Protein AF-A0A7R7I8L3-F1 (afdb_monomer_lite)

Structure (mmCIF, N/CA/C/O backbone):
data_AF-A0A7R7I8L3-F1
#
_entry.id   AF-A0A7R7I8L3-F1
#
loop_
_atom_site.group_PDB
_atom_site.id
_atom_site.type_symbol
_atom_site.label_atom_id
_atom_site.label_alt_id
_atom_site.label_comp_id
_atom_site.label_asym_id
_atom_site.label_entity_id
_atom_s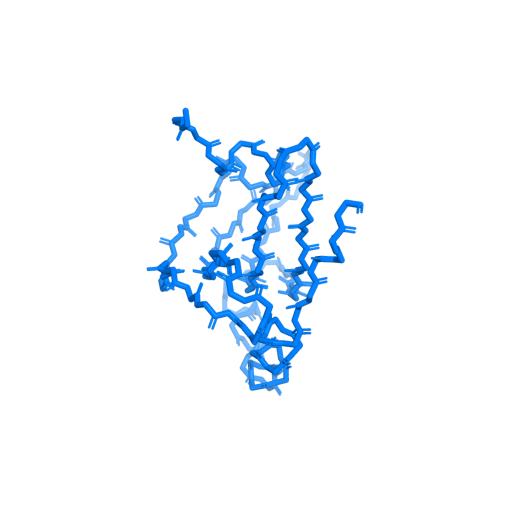ite.label_seq_id
_atom_site.pdbx_PDB_ins_code
_atom_site.Cartn_x
_atom_site.Cartn_y
_atom_site.Cartn_z
_atom_site.occupancy
_atom_site.B_iso_or_equiv
_atom_site.auth_seq_id
_atom_site.auth_comp_id
_atom_site.auth_asym_id
_atom_site.auth_atom_id
_atom_site.pdbx_PDB_model_num
ATOM 1 N N . MET A 1 1 ? -18.431 9.513 2.381 1.00 44.25 1 MET A N 1
ATOM 2 C CA . MET A 1 1 ? -17.425 8.426 2.338 1.00 44.25 1 MET A CA 1
ATOM 3 C C . MET A 1 1 ? -16.887 8.200 0.910 1.00 44.25 1 MET A C 1
ATOM 5 O O . MET A 1 1 ? -16.559 7.077 0.560 1.00 44.25 1 MET A O 1
ATOM 9 N N . ASN A 1 2 ? -16.777 9.253 0.076 1.00 46.41 2 ASN A N 1
ATOM 10 C CA . ASN A 1 2 ? -16.723 9.103 -1.393 1.00 46.41 2 ASN A CA 1
ATOM 11 C C . ASN A 1 2 ? -15.359 9.300 -2.067 1.00 46.41 2 ASN A C 1
ATOM 13 O O . ASN A 1 2 ? -15.318 9.305 -3.290 1.00 46.41 2 ASN A O 1
ATOM 17 N N . ASN A 1 3 ? -14.243 9.408 -1.339 1.00 65.31 3 ASN A N 1
ATOM 18 C CA . ASN A 1 3 ? -12.940 9.073 -1.926 1.00 65.31 3 ASN A CA 1
ATOM 19 C C . ASN A 1 3 ? -11.866 8.907 -0.839 1.00 65.31 3 ASN A C 1
ATOM 21 O O . ASN A 1 3 ? -11.059 9.809 -0.632 1.00 65.31 3 ASN A O 1
ATOM 25 N N . TRP A 1 4 ? -11.849 7.776 -0.125 1.00 65.50 4 TRP A N 1
ATOM 26 C CA . TRP A 1 4 ? -10.765 7.484 0.830 1.00 65.50 4 TRP A CA 1
ATOM 27 C C . TRP A 1 4 ? -9.379 7.557 0.162 1.00 65.50 4 TRP A C 1
ATOM 29 O O . TRP A 1 4 ? -8.405 7.903 0.819 1.00 65.50 4 TRP A O 1
ATOM 39 N N . LYS A 1 5 ? -9.296 7.348 -1.163 1.00 66.00 5 LYS A N 1
ATOM 40 C CA . LYS A 1 5 ? -8.057 7.488 -1.945 1.00 66.00 5 LYS A CA 1
ATOM 41 C C . LYS A 1 5 ? -7.482 8.908 -1.873 1.00 66.00 5 LYS A C 1
ATOM 43 O O . LYS A 1 5 ? -6.270 9.073 -1.888 1.00 66.00 5 LYS A O 1
ATOM 48 N N . LYS A 1 6 ? -8.327 9.938 -1.706 1.00 63.84 6 LYS A N 1
ATOM 49 C CA . LYS A 1 6 ? -7.877 11.330 -1.498 1.00 63.84 6 LYS A CA 1
ATOM 50 C C . LYS A 1 6 ? -7.243 11.557 -0.123 1.00 63.84 6 LYS A C 1
ATOM 52 O O . LYS A 1 6 ? -6.506 12.523 0.039 1.00 63.84 6 LYS A O 1
ATOM 57 N N . THR A 1 7 ? -7.515 10.695 0.856 1.00 65.75 7 THR A N 1
ATOM 58 C CA . THR A 1 7 ? -6.995 10.817 2.227 1.00 65.75 7 THR A CA 1
ATOM 59 C C . THR A 1 7 ? -5.536 10.364 2.342 1.00 65.75 7 THR A C 1
ATOM 61 O O . THR A 1 7 ? -4.846 10.787 3.261 1.00 65.75 7 THR A O 1
ATOM 64 N N . ILE A 1 8 ? -5.041 9.549 1.405 1.00 63.34 8 ILE A N 1
ATOM 65 C CA . ILE A 1 8 ? -3.706 8.928 1.498 1.00 63.34 8 ILE A CA 1
ATOM 66 C C . ILE A 1 8 ? -2.596 9.862 0.968 1.00 63.34 8 ILE A C 1
ATOM 68 O O . ILE A 1 8 ? -1.416 9.615 1.182 1.00 63.34 8 ILE A O 1
ATOM 72 N N . GLY A 1 9 ? -2.947 10.992 0.341 1.00 64.44 9 GLY A N 1
ATOM 73 C CA . GLY A 1 9 ? -2.002 12.044 -0.059 1.00 64.44 9 GLY A CA 1
ATOM 74 C C . GLY A 1 9 ? -1.919 12.285 -1.570 1.00 64.44 9 GLY A C 1
ATOM 75 O O . GLY A 1 9 ? -2.441 11.522 -2.381 1.00 64.44 9 GLY A O 1
ATOM 76 N N . SER A 1 10 ? -1.261 13.382 -1.962 1.00 62.62 10 SER A N 1
ATOM 77 C CA . SER A 1 10 ? -1.206 13.863 -3.355 1.00 62.62 10 SER A CA 1
ATOM 78 C C . SER A 1 10 ? -0.423 12.948 -4.301 1.00 62.62 10 SER A C 1
ATOM 80 O O . SER A 1 10 ? -0.772 12.862 -5.479 1.00 62.62 10 SER A O 1
ATOM 82 N N . SER A 1 11 ? 0.574 12.215 -3.794 1.00 56.78 11 SER A N 1
ATOM 83 C CA . SER A 1 11 ? 1.340 11.223 -4.565 1.00 56.78 11 SER A CA 1
ATOM 84 C C . SER A 1 11 ? 0.470 10.087 -5.115 1.00 56.78 11 SER A C 1
ATOM 86 O O . SER A 1 11 ? 0.841 9.475 -6.109 1.00 56.78 11 SER A O 1
ATOM 88 N N . PHE A 1 12 ? -0.704 9.846 -4.519 1.00 62.62 12 PHE A N 1
ATOM 89 C CA . PHE A 1 12 ? -1.653 8.817 -4.954 1.00 62.62 12 PHE A CA 1
ATOM 90 C C . PHE A 1 12 ? -2.768 9.361 -5.854 1.00 62.62 12 PHE A C 1
ATOM 92 O O . PHE A 1 12 ? -3.702 8.640 -6.192 1.00 62.62 12 PHE A O 1
ATOM 99 N N . SER A 1 13 ? -2.682 10.625 -6.282 1.00 68.62 13 SER A N 1
ATOM 100 C CA . SER A 1 13 ? -3.623 11.189 -7.263 1.00 68.62 13 SER A CA 1
ATOM 101 C C . SER A 1 13 ? -3.533 10.515 -8.637 1.00 68.62 13 SER A C 1
ATOM 103 O O . SER A 1 13 ? -4.508 10.527 -9.383 1.00 68.62 13 SER A O 1
ATOM 105 N N . THR A 1 14 ? -2.387 9.904 -8.945 1.00 75.12 14 THR A N 1
ATOM 106 C CA . THR A 1 14 ? -2.130 9.107 -10.153 1.00 75.12 14 THR A CA 1
ATOM 107 C C . THR A 1 14 ? -2.224 7.603 -9.903 1.00 75.12 14 THR A C 1
ATOM 109 O O . THR A 1 14 ? -1.942 6.833 -10.815 1.00 75.12 14 THR A O 1
ATOM 112 N N . ALA A 1 15 ? -2.563 7.180 -8.680 1.00 83.88 15 ALA A N 1
ATOM 113 C CA . ALA A 1 15 ? -2.507 5.777 -8.304 1.00 83.88 15 ALA A CA 1
ATOM 114 C C . ALA A 1 15 ? -3.630 4.971 -8.961 1.00 83.88 15 ALA A C 1
ATOM 116 O O . ALA A 1 15 ? -4.814 5.293 -8.799 1.00 83.88 15 ALA A O 1
ATOM 117 N N . ASP A 1 16 ? -3.249 3.891 -9.633 1.00 88.69 16 ASP A N 1
ATOM 118 C CA . ASP A 1 16 ? -4.145 2.789 -9.939 1.00 88.69 16 ASP A CA 1
ATOM 119 C C . ASP A 1 16 ? -4.159 1.821 -8.756 1.00 88.69 16 ASP A C 1
ATOM 121 O O . ASP A 1 16 ? -3.114 1.502 -8.194 1.00 88.69 16 ASP A O 1
ATOM 125 N N . PHE A 1 17 ? -5.350 1.399 -8.341 1.00 88.25 17 PHE A N 1
ATOM 126 C CA . PHE A 1 17 ? -5.534 0.579 -7.146 1.00 88.25 17 PHE A CA 1
ATOM 127 C C . PHE A 1 17 ? -5.910 -0.838 -7.554 1.00 88.25 17 PHE A C 1
ATOM 129 O O . PHE A 1 17 ? -6.888 -1.038 -8.274 1.00 88.25 17 PHE A O 1
ATOM 136 N N . SER A 1 18 ? -5.204 -1.821 -7.009 1.00 92.75 18 SER A N 1
ATOM 137 C CA . SER A 1 18 ? -5.470 -3.243 -7.219 1.00 92.75 18 SER A CA 1
ATOM 138 C C . SER A 1 18 ? -5.524 -3.987 -5.883 1.00 92.75 18 SER A C 1
ATOM 140 O O . SER A 1 18 ? -5.211 -3.431 -4.828 1.00 92.75 18 SER A O 1
ATOM 142 N N . ASN A 1 19 ? -6.009 -5.232 -5.899 1.00 92.38 19 ASN A N 1
ATOM 143 C CA . ASN A 1 19 ? -6.132 -6.078 -4.702 1.00 92.38 19 ASN A CA 1
ATOM 144 C C . ASN A 1 19 ? -6.868 -5.407 -3.517 1.00 92.38 19 ASN A C 1
ATOM 146 O O . ASN A 1 19 ? -6.599 -5.722 -2.357 1.00 92.38 19 ASN A O 1
ATOM 150 N N . ASP A 1 20 ? -7.803 -4.487 -3.805 1.00 91.31 20 ASP A N 1
ATOM 151 C CA . ASP A 1 20 ? -8.594 -3.791 -2.785 1.00 91.31 20 ASP A CA 1
ATOM 152 C C . ASP A 1 20 ? -9.516 -4.775 -2.069 1.00 91.31 20 ASP A C 1
ATOM 154 O O . ASP A 1 20 ? -10.381 -5.415 -2.674 1.00 91.31 20 ASP A O 1
ATOM 158 N N . ARG A 1 21 ? -9.333 -4.880 -0.755 1.00 91.94 21 ARG A N 1
ATOM 159 C CA . ARG A 1 21 ? -10.171 -5.694 0.115 1.00 91.94 21 ARG A CA 1
ATOM 160 C C . ARG A 1 21 ? -10.350 -5.050 1.478 1.00 91.94 21 ARG A C 1
ATOM 162 O O . ARG A 1 21 ? -9.486 -4.343 1.993 1.00 91.94 21 ARG A O 1
ATOM 169 N N . LEU A 1 22 ? -11.476 -5.370 2.102 1.00 91.31 22 LEU A N 1
ATOM 170 C CA . LEU A 1 22 ? -11.742 -5.028 3.491 1.00 91.31 22 LEU A CA 1
ATOM 171 C C . LEU A 1 22 ? -11.419 -6.237 4.372 1.00 91.31 22 LEU A C 1
ATOM 173 O O . LEU A 1 22 ? -12.082 -7.269 4.278 1.00 91.31 22 LEU A O 1
ATOM 177 N N . ALA A 1 23 ? -10.409 -6.106 5.221 1.00 89.25 23 ALA A N 1
ATOM 178 C CA . ALA A 1 23 ? -10.068 -7.074 6.250 1.00 89.25 23 ALA A CA 1
ATOM 179 C C . ALA A 1 23 ? -10.623 -6.630 7.611 1.00 89.25 23 ALA A C 1
ATOM 181 O O . ALA A 1 23 ? -10.935 -5.457 7.830 1.00 89.25 23 ALA A O 1
ATOM 182 N N . ARG A 1 24 ? -10.747 -7.582 8.537 1.00 83.31 24 ARG A N 1
ATOM 183 C CA . ARG A 1 24 ? -10.971 -7.306 9.958 1.00 83.31 24 ARG A CA 1
ATOM 184 C C . ARG A 1 24 ? -9.810 -7.907 10.723 1.00 83.31 24 ARG A C 1
ATOM 186 O O . ARG A 1 24 ? -9.620 -9.121 10.690 1.00 83.31 24 ARG A O 1
ATOM 193 N N . PHE A 1 25 ? -9.018 -7.051 11.344 1.00 78.94 25 PHE A N 1
ATOM 194 C CA . PHE A 1 25 ? -7.918 -7.473 12.199 1.00 78.94 25 PHE A CA 1
ATOM 195 C C . PHE A 1 25 ? -8.437 -7.773 13.613 1.00 78.94 25 PHE A C 1
ATOM 197 O O . PHE A 1 25 ? -9.630 -7.578 13.873 1.00 78.94 25 PHE A O 1
ATOM 204 N N . PRO A 1 26 ? -7.606 -8.331 14.514 1.00 71.56 26 PRO A N 1
ATOM 205 C CA . PRO A 1 26 ? -8.063 -8.801 15.825 1.00 71.56 26 PRO A CA 1
ATOM 206 C C . PRO A 1 26 ? -8.786 -7.746 16.680 1.00 71.56 26 PRO A C 1
ATOM 208 O O . PRO A 1 26 ? -9.560 -8.107 17.559 1.00 71.56 26 PRO A O 1
ATOM 211 N N . ASP A 1 27 ? -8.592 -6.454 16.398 1.00 71.31 27 ASP A N 1
ATOM 212 C CA . ASP A 1 27 ? -9.284 -5.328 17.041 1.00 71.31 27 ASP A CA 1
ATOM 213 C C . ASP A 1 27 ? -10.725 -5.085 16.531 1.00 71.31 27 ASP A C 1
ATOM 215 O O . ASP A 1 27 ? -11.390 -4.144 16.973 1.00 71.31 27 ASP A O 1
ATOM 219 N N . ALA A 1 28 ? -11.208 -5.939 15.619 1.00 70.94 28 ALA A N 1
ATOM 220 C CA . ALA A 1 28 ? -12.520 -5.950 14.971 1.00 70.94 28 ALA A CA 1
ATOM 221 C C . ALA A 1 28 ? -12.843 -4.744 14.073 1.00 70.94 28 ALA A C 1
ATOM 223 O O . ALA A 1 28 ? -13.914 -4.730 13.449 1.00 70.94 28 ALA A O 1
ATOM 224 N N . TYR A 1 29 ? -11.948 -3.758 13.955 1.00 82.88 29 TYR A N 1
ATOM 225 C CA . TYR A 1 29 ? -12.200 -2.617 13.087 1.00 82.88 29 TYR A CA 1
ATOM 226 C C . TYR A 1 29 ? -11.878 -2.945 11.629 1.00 82.88 29 TYR A C 1
ATOM 228 O O . TYR A 1 29 ? -10.979 -3.739 11.335 1.00 82.88 29 TYR A O 1
ATOM 236 N N . PRO A 1 30 ? -12.631 -2.363 10.679 1.00 89.19 30 PRO A N 1
ATOM 237 C CA . PRO A 1 30 ? -12.361 -2.588 9.274 1.00 89.19 30 PRO A CA 1
ATOM 238 C C . PRO A 1 30 ? -11.018 -1.954 8.909 1.00 89.19 30 PRO A C 1
ATOM 240 O O . PRO A 1 30 ? -10.798 -0.760 9.139 1.00 89.19 30 PRO A O 1
ATOM 243 N N . VAL A 1 31 ? -10.146 -2.744 8.295 1.00 91.50 31 VAL A N 1
ATOM 244 C CA . VAL A 1 31 ? -8.901 -2.280 7.689 1.00 91.50 31 VAL A CA 1
ATOM 245 C C . VAL A 1 31 ? -9.005 -2.505 6.194 1.00 91.50 31 VAL A C 1
ATOM 247 O O . VAL A 1 31 ? -9.229 -3.623 5.733 1.00 91.50 31 VAL A O 1
ATOM 250 N N . ARG A 1 32 ? -8.877 -1.434 5.415 1.00 91.88 32 ARG A N 1
ATOM 251 C CA . ARG A 1 32 ? -8.786 -1.534 3.963 1.00 91.88 32 ARG A CA 1
ATOM 252 C C . ARG A 1 32 ? -7.345 -1.818 3.578 1.00 91.88 32 ARG A C 1
ATOM 254 O O . ARG A 1 32 ? -6.450 -1.089 3.995 1.00 91.88 32 ARG A O 1
ATOM 261 N N . LEU A 1 33 ? -7.160 -2.861 2.787 1.00 93.75 33 LEU A N 1
ATOM 262 C CA . LEU A 1 33 ? -5.894 -3.265 2.201 1.00 93.75 33 LEU A CA 1
ATOM 263 C C . LEU A 1 33 ? -5.981 -3.050 0.701 1.00 93.75 33 LEU A C 1
ATOM 265 O O . LEU A 1 33 ? -6.992 -3.415 0.107 1.00 93.75 33 LEU A O 1
ATOM 269 N N . ALA A 1 34 ? -4.946 -2.486 0.098 1.00 93.38 34 ALA A N 1
ATOM 270 C CA . ALA A 1 34 ? -4.826 -2.438 -1.350 1.00 93.38 34 ALA A CA 1
ATOM 271 C C . ALA A 1 34 ? -3.362 -2.317 -1.768 1.00 93.38 34 ALA A C 1
ATOM 273 O O . ALA A 1 34 ? -2.507 -1.845 -1.009 1.00 93.38 34 ALA A O 1
ATOM 274 N N . ASP A 1 35 ? -3.129 -2.726 -3.004 1.00 94.38 35 ASP A N 1
ATOM 275 C CA . ASP A 1 35 ? -1.933 -2.408 -3.756 1.00 94.38 35 ASP A CA 1
ATOM 276 C C . ASP A 1 35 ? -2.199 -1.170 -4.604 1.00 94.38 35 ASP A C 1
ATOM 278 O O . ASP A 1 35 ? -3.339 -0.869 -4.977 1.00 94.38 35 ASP A O 1
ATOM 282 N N . LEU A 1 36 ? -1.139 -0.427 -4.880 1.00 91.62 36 LEU A N 1
ATOM 283 C CA . LEU A 1 36 ? -1.210 0.756 -5.706 1.00 91.62 36 LEU A CA 1
ATOM 284 C C . LEU A 1 36 ? 0.040 0.920 -6.554 1.00 91.62 36 LEU A C 1
ATOM 286 O O . LEU A 1 36 ? 1.159 0.854 -6.050 1.00 91.62 36 LEU A O 1
ATOM 290 N N . ASP A 1 37 ? -0.183 1.179 -7.834 1.00 93.38 37 ASP A N 1
ATOM 291 C CA . ASP A 1 37 ? 0.839 1.577 -8.789 1.00 93.38 37 ASP A CA 1
ATOM 292 C C . ASP A 1 37 ? 0.632 3.054 -9.098 1.00 93.38 37 ASP A C 1
ATOM 294 O O . ASP A 1 37 ? -0.468 3.478 -9.444 1.00 93.38 37 ASP A O 1
ATOM 298 N N . PHE A 1 38 ? 1.663 3.871 -8.924 1.00 90.44 38 PHE A N 1
ATOM 299 C CA . PHE A 1 38 ? 1.546 5.322 -9.035 1.00 90.44 38 PHE A CA 1
ATOM 300 C C . PHE A 1 38 ? 2.714 5.929 -9.792 1.00 90.44 38 PHE A C 1
ATOM 302 O O . PHE A 1 38 ? 3.779 5.335 -9.967 1.00 90.44 38 PHE A O 1
ATOM 309 N N . THR A 1 39 ? 2.508 7.160 -10.246 1.00 90.81 39 THR A N 1
ATOM 310 C CA . THR A 1 39 ? 3.530 7.937 -10.939 1.00 90.81 39 THR A CA 1
ATOM 311 C C . THR A 1 39 ? 3.671 9.307 -10.296 1.00 90.81 39 THR A C 1
ATOM 313 O O . THR A 1 39 ? 2.699 10.058 -10.195 1.00 90.81 39 THR A O 1
ATOM 316 N N . VAL A 1 40 ? 4.889 9.666 -9.899 1.00 86.31 40 VAL A N 1
ATOM 317 C CA . VAL A 1 40 ? 5.212 10.994 -9.372 1.00 86.31 40 VAL A CA 1
ATOM 318 C C . VAL A 1 40 ? 5.947 11.776 -10.448 1.00 86.31 4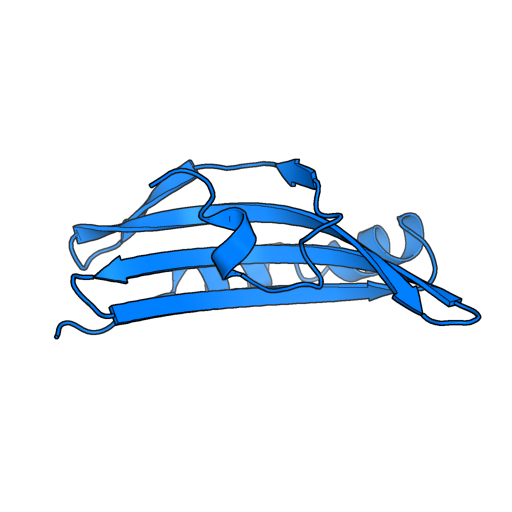0 VAL A C 1
ATOM 320 O O . VAL A 1 40 ? 7.076 11.448 -10.809 1.00 86.31 40 VAL A O 1
ATOM 323 N N . ARG A 1 41 ? 5.309 12.837 -10.950 1.00 85.50 41 ARG A N 1
ATOM 324 C CA . ARG A 1 41 ? 5.946 13.795 -11.859 1.00 85.50 41 ARG A CA 1
ATOM 325 C C . ARG A 1 41 ? 6.612 14.904 -11.048 1.00 85.50 41 ARG A C 1
ATOM 327 O O . ARG A 1 41 ? 5.962 15.579 -10.249 1.00 85.50 41 ARG A O 1
ATOM 334 N N . ARG A 1 42 ? 7.913 15.078 -11.251 1.00 80.88 42 ARG A N 1
ATOM 335 C CA . ARG A 1 42 ? 8.708 16.240 -10.835 1.00 80.88 42 ARG A CA 1
ATOM 336 C C . ARG A 1 42 ? 9.187 16.955 -12.096 1.00 80.88 42 ARG A C 1
ATOM 338 O O . ARG A 1 42 ? 9.188 16.352 -13.161 1.00 80.88 42 ARG A O 1
ATOM 345 N N . GLU A 1 43 ? 9.576 18.221 -11.970 1.00 83.06 43 GLU A N 1
ATOM 346 C CA . GLU A 1 43 ? 9.812 19.155 -13.089 1.00 83.06 43 GLU A CA 1
ATOM 347 C C . GLU A 1 43 ? 10.543 18.538 -14.294 1.00 83.06 43 GLU A C 1
ATOM 349 O O . GLU A 1 43 ? 10.101 18.735 -15.420 1.00 83.06 43 GLU A O 1
ATOM 354 N N . ASN A 1 44 ? 11.566 17.707 -14.060 1.00 87.75 44 ASN A N 1
ATOM 355 C CA . ASN A 1 44 ? 12.345 17.051 -15.118 1.00 87.75 44 ASN A CA 1
ATOM 356 C C . ASN A 1 44 ? 12.401 15.514 -15.007 1.00 87.75 44 ASN A C 1
ATOM 358 O O . ASN A 1 44 ? 13.241 14.889 -15.648 1.00 87.75 44 ASN A O 1
ATOM 362 N N . ALA A 1 45 ? 11.567 14.886 -14.172 1.00 85.06 45 ALA A N 1
ATOM 363 C CA . ALA A 1 45 ? 11.646 13.445 -13.922 1.00 85.06 45 ALA A CA 1
ATOM 364 C C . ALA A 1 45 ? 10.277 12.819 -13.644 1.00 85.06 45 ALA A C 1
ATOM 366 O O . ALA A 1 45 ? 9.423 13.397 -12.968 1.00 85.06 45 ALA A O 1
ATOM 367 N N . THR A 1 46 ? 10.088 11.599 -14.138 1.00 89.50 46 THR A N 1
ATOM 368 C CA . THR A 1 46 ? 8.922 10.769 -13.835 1.00 89.50 46 THR A CA 1
ATOM 369 C C . THR A 1 46 ? 9.390 9.552 -13.057 1.00 89.50 46 THR A C 1
ATOM 371 O O . THR A 1 46 ? 10.201 8.782 -13.558 1.00 89.50 46 THR A O 1
ATOM 374 N N . PHE A 1 47 ? 8.874 9.386 -11.843 1.00 91.75 47 PHE A N 1
ATOM 375 C CA . PHE A 1 47 ? 9.138 8.215 -11.015 1.00 91.75 47 PHE A CA 1
ATOM 376 C C . PHE A 1 47 ? 7.917 7.314 -10.988 1.00 91.75 47 PHE A C 1
ATOM 378 O O . PHE A 1 47 ? 6.791 7.795 -10.855 1.00 91.75 47 PHE A O 1
ATOM 385 N N . TYR A 1 48 ? 8.158 6.016 -11.062 1.00 93.62 48 TYR A N 1
ATOM 386 C CA . TYR A 1 48 ? 7.148 4.981 -10.911 1.00 93.62 48 TYR A CA 1
ATOM 387 C C . TYR A 1 48 ? 7.252 4.434 -9.499 1.00 93.62 48 TYR A C 1
ATOM 389 O O . TYR A 1 48 ? 8.352 4.320 -8.955 1.00 93.62 48 TYR A O 1
ATOM 397 N N . GLY A 1 49 ? 6.122 4.098 -8.898 1.00 93.81 49 GLY A N 1
ATOM 398 C CA . GLY A 1 49 ? 6.092 3.513 -7.572 1.00 93.81 49 GLY A CA 1
ATOM 399 C C . GLY A 1 49 ? 5.067 2.406 -7.476 1.00 93.81 49 GLY A C 1
ATOM 400 O O . GLY A 1 49 ? 4.031 2.458 -8.130 1.00 93.81 49 GLY A O 1
ATOM 401 N N . HIS A 1 50 ? 5.377 1.436 -6.626 1.00 95.94 50 HIS A N 1
ATOM 402 C CA . HIS A 1 50 ? 4.439 0.423 -6.174 1.00 95.94 50 HIS A CA 1
ATOM 403 C C . HIS A 1 50 ? 4.373 0.486 -4.653 1.00 95.94 50 HIS A C 1
ATOM 405 O O . HIS A 1 50 ? 5.407 0.630 -3.987 1.00 95.94 50 HIS A O 1
ATOM 411 N N . SER A 1 51 ? 3.173 0.382 -4.095 1.00 94.31 51 SER A N 1
ATOM 412 C CA . SER A 1 51 ? 2.982 0.277 -2.657 1.00 94.31 51 SER A CA 1
ATOM 413 C C . SER A 1 51 ? 1.886 -0.710 -2.304 1.00 94.31 51 SER A C 1
ATOM 415 O O . SER A 1 51 ? 0.903 -0.846 -3.020 1.00 94.31 51 SER A O 1
ATOM 417 N N . ARG A 1 52 ? 2.029 -1.316 -1.130 1.00 95.56 52 ARG A N 1
ATOM 418 C CA . ARG A 1 52 ? 0.954 -2.000 -0.415 1.00 95.56 52 ARG A CA 1
ATOM 419 C C . ARG A 1 52 ? 0.665 -1.228 0.859 1.00 95.56 52 ARG A C 1
ATOM 421 O O . ARG A 1 52 ? 1.609 -0.883 1.578 1.00 95.56 52 ARG A O 1
ATOM 428 N N . PHE A 1 53 ? -0.604 -0.970 1.160 1.00 92.38 53 PHE A N 1
ATOM 429 C CA . PHE A 1 53 ? -0.985 -0.224 2.361 1.00 92.38 53 PHE A CA 1
ATOM 430 C C . PHE A 1 53 ? -2.167 -0.846 3.111 1.00 92.38 53 PHE A C 1
ATOM 432 O O . PHE A 1 53 ? -2.980 -1.573 2.540 1.00 92.38 53 PHE A O 1
ATOM 439 N N . ALA A 1 54 ? -2.248 -0.520 4.401 1.00 93.25 54 ALA A N 1
ATOM 440 C CA . ALA A 1 54 ? -3.398 -0.733 5.272 1.00 93.25 54 ALA A CA 1
ATOM 441 C C . ALA A 1 54 ? -3.905 0.628 5.736 1.00 93.25 54 ALA A C 1
ATOM 443 O O . ALA A 1 54 ? -3.103 1.477 6.116 1.00 93.25 54 ALA A O 1
ATOM 444 N N . PHE A 1 55 ? -5.219 0.830 5.732 1.00 91.12 55 PHE A N 1
ATOM 445 C CA . PHE A 1 55 ? -5.870 2.055 6.189 1.00 91.12 55 PHE A CA 1
ATOM 446 C C . PHE A 1 55 ? -7.087 1.724 7.043 1.00 91.12 55 PHE A C 1
ATOM 448 O O . PHE A 1 55 ? -7.912 0.889 6.667 1.00 91.12 55 PHE A O 1
ATOM 455 N N . SER A 1 56 ? -7.242 2.419 8.164 1.00 90.25 56 SER A N 1
ATOM 456 C CA . SER A 1 56 ? -8.432 2.309 9.005 1.00 90.25 56 SER A 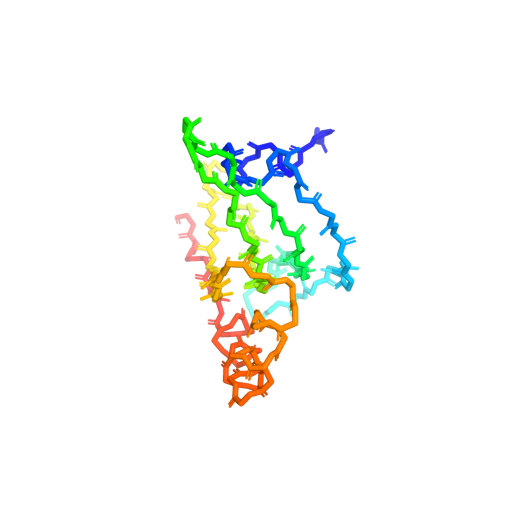CA 1
ATOM 457 C C . SER A 1 56 ? -8.876 3.671 9.521 1.00 90.25 56 SER A C 1
ATOM 459 O O . SER A 1 56 ? -8.077 4.598 9.665 1.00 90.25 56 SER A O 1
ATOM 461 N N . VAL A 1 57 ? -10.173 3.770 9.806 1.00 87.56 57 VAL A N 1
ATOM 462 C CA . VAL A 1 57 ? -10.817 4.929 10.426 1.00 87.56 57 VAL A CA 1
ATOM 463 C C . VAL A 1 57 ? -11.586 4.435 11.647 1.00 87.56 57 VAL A C 1
ATOM 465 O O . VAL A 1 57 ? -12.456 3.572 11.526 1.00 87.56 57 VAL A O 1
ATOM 468 N N . ARG A 1 58 ? -11.278 4.995 12.821 1.00 86.69 58 ARG A N 1
ATOM 469 C CA . ARG A 1 58 ? -11.936 4.710 14.105 1.00 86.69 58 ARG A CA 1
ATOM 470 C C . ARG A 1 58 ? -12.452 6.024 14.698 1.00 86.69 58 ARG A C 1
ATOM 472 O O . ARG A 1 58 ? -11.700 6.791 15.298 1.00 86.69 58 ARG A O 1
ATOM 479 N N . GLY A 1 59 ? -13.740 6.309 14.505 1.00 84.50 59 GLY A N 1
ATOM 480 C CA . GLY A 1 59 ? -14.343 7.577 14.930 1.00 84.50 59 GLY A CA 1
ATOM 481 C C . GLY A 1 59 ? -13.668 8.778 14.257 1.00 84.50 59 GLY A C 1
ATOM 482 O O . GLY A 1 59 ? -13.664 8.875 13.033 1.00 84.50 59 GLY A O 1
ATOM 483 N N . ALA A 1 60 ? -13.085 9.676 15.057 1.00 85.31 60 ALA A N 1
ATOM 484 C CA . ALA A 1 60 ? -12.341 10.843 14.571 1.00 85.31 60 ALA A CA 1
ATOM 485 C C . ALA A 1 60 ? -10.858 10.556 14.246 1.00 85.31 60 ALA A C 1
ATOM 487 O O . ALA A 1 60 ? -10.155 11.450 13.779 1.00 85.31 60 ALA A O 1
ATOM 488 N N . ARG A 1 61 ? -10.364 9.334 14.496 1.00 84.56 61 ARG A N 1
ATOM 489 C CA . ARG A 1 61 ? -8.978 8.933 14.217 1.00 84.56 61 ARG A CA 1
ATOM 490 C C . ARG A 1 61 ? -8.901 8.169 12.901 1.00 84.56 61 ARG A C 1
ATOM 492 O O . ARG A 1 61 ? -9.763 7.344 12.604 1.00 84.56 61 ARG A O 1
ATOM 499 N N . TYR A 1 62 ? -7.840 8.396 12.141 1.00 87.50 62 TYR A N 1
ATOM 500 C CA . TYR A 1 62 ? -7.465 7.548 11.016 1.00 87.50 62 TYR A CA 1
ATOM 501 C C . TYR A 1 62 ? -5.975 7.240 11.091 1.00 87.50 62 TYR A C 1
ATOM 503 O O . TYR A 1 62 ? -5.202 7.993 11.680 1.00 87.50 62 TYR A O 1
ATOM 511 N N . GLY A 1 63 ? -5.580 6.132 10.484 1.00 88.19 63 GLY A N 1
ATOM 512 C CA . GLY A 1 63 ? -4.191 5.719 10.405 1.00 88.19 63 GLY A CA 1
ATOM 513 C C . GLY A 1 63 ? -3.972 4.891 9.157 1.00 88.19 63 GLY A C 1
ATOM 514 O O . GLY A 1 63 ? -4.899 4.250 8.652 1.00 88.19 63 GLY A O 1
ATOM 515 N N . TYR A 1 64 ? -2.746 4.923 8.657 1.00 90.38 64 TYR A N 1
ATOM 516 C CA . TYR A 1 64 ? -2.313 4.022 7.609 1.00 90.38 64 TYR A CA 1
ATOM 517 C C . TYR A 1 64 ? -0.851 3.653 7.788 1.00 90.38 64 TYR A C 1
ATOM 519 O O . TYR A 1 64 ? -0.069 4.411 8.359 1.00 90.38 64 TYR A O 1
ATOM 527 N N . VAL A 1 65 ? -0.495 2.491 7.261 1.00 91.50 65 VAL A N 1
ATOM 528 C CA . VAL A 1 65 ? 0.890 2.083 7.044 1.00 91.50 65 VAL A CA 1
ATOM 529 C C . VAL A 1 65 ? 1.023 1.659 5.598 1.00 91.50 65 VAL A C 1
ATOM 531 O O . VAL A 1 65 ? 0.109 1.049 5.041 1.00 91.50 65 VAL A O 1
ATOM 534 N N . ASN A 1 66 ? 2.154 1.970 4.984 1.00 92.56 66 ASN A N 1
ATOM 535 C CA . ASN A 1 66 ? 2.462 1.517 3.645 1.00 92.56 66 ASN A CA 1
ATOM 536 C C . ASN A 1 66 ? 3.917 1.060 3.539 1.00 92.56 66 ASN A C 1
ATOM 538 O O . ASN A 1 66 ? 4.814 1.573 4.205 1.00 92.56 66 ASN A O 1
ATOM 542 N N . CYS A 1 67 ? 4.152 0.088 2.668 1.00 95.50 67 CYS A N 1
ATOM 543 C CA . CYS A 1 67 ? 5.483 -0.280 2.204 1.00 95.50 67 CYS A CA 1
ATOM 544 C C . CYS A 1 67 ? 5.560 0.091 0.732 1.00 95.50 67 CYS A C 1
ATOM 546 O O . CYS A 1 67 ? 4.652 -0.257 -0.021 1.00 95.50 67 CYS A O 1
ATOM 548 N N . SER A 1 68 ? 6.598 0.819 0.326 1.00 94.75 68 SER A N 1
ATOM 549 C CA . SER A 1 68 ? 6.710 1.329 -1.043 1.00 94.75 68 SER A CA 1
ATOM 550 C C . SER A 1 68 ? 8.113 1.158 -1.590 1.00 94.75 68 SER A C 1
ATOM 552 O O . SER A 1 68 ? 9.088 1.272 -0.849 1.00 94.75 68 SER A O 1
ATOM 554 N N . VAL A 1 69 ? 8.199 0.981 -2.902 1.00 96.19 69 VAL A N 1
ATOM 555 C CA . VAL A 1 69 ? 9.430 1.170 -3.674 1.00 96.19 69 VAL A CA 1
ATOM 556 C C . VAL A 1 69 ? 9.153 2.160 -4.796 1.00 96.19 69 VAL A C 1
ATOM 558 O O . VAL A 1 69 ? 8.029 2.245 -5.290 1.00 96.19 69 VAL A O 1
ATOM 561 N N . MET A 1 70 ? 10.173 2.917 -5.191 1.00 94.88 70 MET A N 1
ATOM 562 C CA . MET A 1 70 ? 10.106 3.834 -6.326 1.00 94.88 70 MET A CA 1
ATOM 563 C C . MET A 1 70 ? 11.341 3.670 -7.200 1.00 94.88 70 MET A C 1
ATOM 565 O O . MET A 1 70 ? 12.428 3.413 -6.685 1.00 94.88 70 MET A O 1
ATOM 569 N N . GLY A 1 71 ? 11.168 3.838 -8.506 1.00 94.44 71 GLY A N 1
ATOM 570 C CA . GLY A 1 71 ? 12.232 3.742 -9.497 1.00 94.44 71 GLY A CA 1
ATOM 571 C C . GLY A 1 71 ? 11.955 4.596 -10.729 1.00 94.44 71 GLY A C 1
ATOM 572 O O . GLY A 1 71 ? 10.948 5.300 -10.816 1.00 94.44 71 GLY A O 1
ATOM 573 N N . GLU A 1 72 ? 12.864 4.519 -11.691 1.00 95.31 72 GLU A N 1
ATOM 574 C CA . GLU A 1 72 ? 12.821 5.264 -12.952 1.00 95.31 72 GLU A CA 1
ATOM 575 C C . GLU A 1 72 ? 11.944 4.577 -14.010 1.00 95.31 72 GLU A C 1
ATOM 577 O O . GLU A 1 72 ? 11.544 5.210 -14.984 1.00 95.31 72 GLU A O 1
ATOM 582 N N . SER A 1 73 ? 11.598 3.298 -13.814 1.00 95.31 73 SER A N 1
ATOM 583 C CA . SER A 1 73 ? 10.672 2.548 -14.672 1.00 95.31 73 SER A CA 1
ATOM 584 C C . SER A 1 73 ? 9.797 1.575 -13.875 1.00 95.31 73 SER A C 1
ATOM 586 O O . SER A 1 73 ? 10.156 1.156 -12.768 1.00 95.31 73 SER A O 1
ATOM 588 N N . ALA A 1 74 ? 8.662 1.171 -14.451 1.00 93.88 74 ALA A N 1
ATOM 589 C CA . ALA A 1 74 ? 7.774 0.172 -13.855 1.00 93.88 74 ALA A CA 1
ATOM 590 C C . ALA A 1 74 ? 8.462 -1.200 -13.706 1.00 93.88 74 ALA A C 1
ATOM 592 O O . ALA A 1 74 ? 8.279 -1.891 -12.705 1.00 93.88 74 ALA A O 1
ATOM 593 N N . GLU A 1 75 ? 9.327 -1.580 -14.648 1.00 97.12 75 GLU A N 1
ATOM 594 C CA . GLU A 1 75 ? 10.088 -2.832 -14.590 1.00 97.12 75 GLU A CA 1
ATOM 595 C C . GLU A 1 75 ? 11.116 -2.807 -13.458 1.00 97.12 75 GLU A C 1
ATOM 597 O O . GLU A 1 75 ? 11.323 -3.815 -12.782 1.00 97.12 75 GLU A O 1
ATOM 602 N N . GLN A 1 76 ? 11.773 -1.664 -13.229 1.00 97.88 76 GLN A N 1
ATOM 603 C CA . GLN A 1 76 ? 12.680 -1.508 -12.094 1.00 97.88 76 GLN A CA 1
ATOM 604 C C . GLN A 1 76 ? 11.921 -1.641 -10.772 1.00 97.88 76 GLN A C 1
ATOM 606 O O . GLN A 1 76 ? 12.373 -2.361 -9.883 1.00 97.88 76 GLN A O 1
ATOM 611 N N . VAL A 1 77 ? 10.760 -0.993 -10.662 1.00 97.75 77 VAL A N 1
ATOM 612 C CA . VAL A 1 77 ? 9.857 -1.093 -9.505 1.00 97.75 77 VAL A CA 1
ATOM 613 C C . VAL A 1 77 ? 9.463 -2.545 -9.247 1.00 97.75 77 VAL A C 1
ATOM 615 O O . VAL A 1 77 ? 9.641 -3.019 -8.127 1.00 97.75 77 VAL A O 1
ATOM 618 N N . ALA A 1 78 ? 9.034 -3.283 -10.273 1.00 97.19 78 ALA A N 1
ATOM 619 C CA . ALA A 1 78 ? 8.677 -4.695 -10.144 1.00 97.19 78 ALA A CA 1
ATOM 620 C C . ALA A 1 78 ? 9.856 -5.553 -9.647 1.00 97.19 78 ALA A C 1
ATOM 622 O O . ALA A 1 78 ? 9.688 -6.367 -8.736 1.00 97.19 78 ALA A O 1
ATOM 623 N N . ARG A 1 79 ? 11.071 -5.330 -10.178 1.00 98.19 79 ARG A N 1
ATOM 624 C CA . ARG A 1 79 ? 12.292 -6.023 -9.720 1.00 98.19 79 ARG A CA 1
ATOM 625 C C . ARG A 1 79 ? 12.639 -5.716 -8.263 1.00 98.19 79 ARG A C 1
ATOM 627 O O . ARG A 1 79 ? 13.081 -6.612 -7.553 1.00 98.19 79 ARG A O 1
ATOM 634 N N . MET A 1 80 ? 12.459 -4.471 -7.820 1.00 98.19 80 MET A N 1
ATOM 635 C CA . MET A 1 80 ? 12.714 -4.068 -6.430 1.00 98.19 80 MET A CA 1
ATOM 636 C C . MET A 1 80 ? 11.630 -4.564 -5.470 1.00 98.19 80 MET A C 1
ATOM 638 O O . MET A 1 80 ? 11.930 -4.874 -4.320 1.00 98.19 80 MET A O 1
ATOM 642 N N . TRP A 1 81 ? 10.381 -4.642 -5.933 1.00 97.81 81 TRP A N 1
ATOM 643 C CA . TRP A 1 81 ? 9.245 -5.073 -5.126 1.00 97.81 81 TRP A CA 1
ATOM 644 C C . TRP A 1 81 ? 9.238 -6.579 -4.868 1.00 97.81 81 TRP A C 1
ATOM 646 O O . TRP A 1 81 ? 9.033 -7.004 -3.732 1.00 97.81 81 TRP A O 1
ATOM 656 N N . ALA A 1 82 ? 9.502 -7.383 -5.903 1.00 97.62 82 ALA A N 1
ATOM 657 C CA . ALA A 1 82 ? 9.463 -8.843 -5.833 1.00 97.62 82 ALA A CA 1
ATOM 658 C C . ALA A 1 82 ? 10.164 -9.446 -4.591 1.00 97.62 82 ALA A C 1
ATOM 660 O O . ALA A 1 82 ? 9.526 -10.236 -3.896 1.00 97.62 82 ALA A O 1
ATOM 661 N N . PRO A 1 83 ? 11.408 -9.067 -4.226 1.00 97.69 83 PRO A N 1
ATOM 662 C CA . PRO A 1 83 ? 12.083 -9.643 -3.059 1.00 97.69 83 PRO A CA 1
ATOM 663 C C . PRO A 1 83 ? 11.516 -9.199 -1.701 1.00 97.69 83 PRO A C 1
ATOM 665 O O . PRO A 1 83 ? 11.862 -9.796 -0.682 1.00 97.69 83 PRO A O 1
ATOM 668 N N . ILE A 1 84 ? 10.682 -8.154 -1.643 1.00 96.94 84 ILE A N 1
ATOM 669 C CA . ILE A 1 84 ? 10.141 -7.619 -0.382 1.00 96.94 84 ILE A CA 1
ATOM 670 C C . ILE A 1 84 ? 8.631 -7.816 -0.220 1.00 96.94 84 ILE A C 1
ATOM 672 O O . ILE A 1 84 ? 8.123 -7.533 0.866 1.00 96.94 84 ILE A O 1
ATOM 676 N N . ALA A 1 85 ? 7.922 -8.311 -1.240 1.00 96.69 85 ALA A N 1
ATOM 677 C CA . ALA A 1 85 ? 6.461 -8.416 -1.262 1.00 96.69 85 ALA A CA 1
ATOM 678 C C . ALA A 1 85 ? 5.893 -9.148 -0.029 1.00 96.69 85 ALA A C 1
ATOM 680 O O . ALA A 1 85 ? 5.034 -8.609 0.671 1.00 96.69 85 ALA A O 1
ATOM 681 N N . ASP A 1 86 ? 6.456 -10.306 0.328 1.00 96.75 86 ASP A N 1
ATOM 682 C CA . ASP A 1 86 ? 6.026 -11.092 1.498 1.00 96.75 86 ASP A CA 1
ATOM 683 C C . ASP A 1 86 ? 6.293 -10.377 2.830 1.00 96.75 86 ASP A C 1
ATOM 685 O O . ASP A 1 86 ? 5.596 -10.560 3.834 1.00 96.75 86 ASP A O 1
ATOM 689 N N . LYS A 1 87 ? 7.360 -9.573 2.895 1.00 97.06 87 LYS A N 1
ATOM 690 C CA . LYS A 1 87 ? 7.674 -8.780 4.089 1.00 97.06 87 LYS A CA 1
ATOM 691 C C . LYS A 1 87 ? 6.730 -7.585 4.194 1.00 97.06 87 LYS A C 1
ATOM 693 O O . LYS A 1 87 ? 6.218 -7.330 5.281 1.00 97.06 87 LYS A O 1
ATOM 698 N N . ALA A 1 88 ? 6.469 -6.902 3.083 1.00 96.69 88 ALA A N 1
ATOM 699 C CA . ALA A 1 88 ? 5.504 -5.815 3.007 1.00 96.69 88 ALA A CA 1
ATOM 700 C C . ALA A 1 88 ? 4.099 -6.288 3.402 1.00 96.69 88 ALA A C 1
ATOM 702 O O . ALA A 1 88 ? 3.431 -5.626 4.191 1.00 96.69 88 ALA A O 1
ATOM 703 N N . GLU A 1 89 ? 3.681 -7.470 2.940 1.00 94.81 89 GLU A N 1
ATOM 704 C CA . GLU A 1 89 ? 2.408 -8.071 3.335 1.00 94.81 89 GLU A CA 1
ATOM 705 C 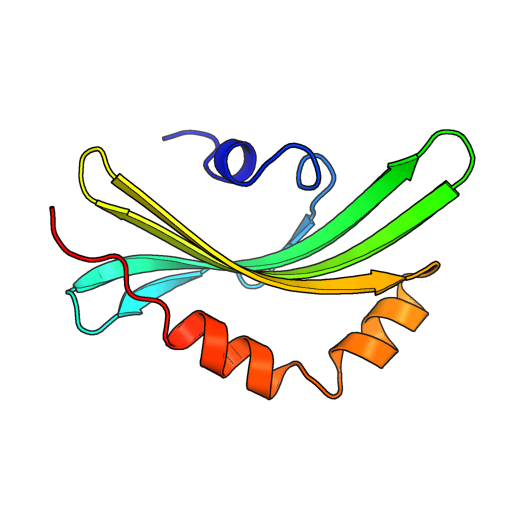C . GLU A 1 89 ? 2.309 -8.297 4.844 1.00 94.81 89 GLU A C 1
ATOM 707 O O . GLU A 1 89 ? 1.304 -7.944 5.458 1.00 94.81 89 GLU A O 1
ATOM 712 N N . ARG A 1 90 ? 3.358 -8.842 5.465 1.00 94.25 90 ARG A N 1
ATOM 713 C CA . ARG A 1 90 ? 3.388 -9.050 6.920 1.00 94.25 90 ARG A CA 1
ATOM 714 C C . ARG A 1 90 ? 3.326 -7.739 7.696 1.00 94.25 90 ARG A C 1
ATOM 716 O O . ARG A 1 90 ? 2.574 -7.658 8.660 1.00 94.25 90 ARG A O 1
ATOM 723 N N . VAL A 1 91 ? 4.068 -6.717 7.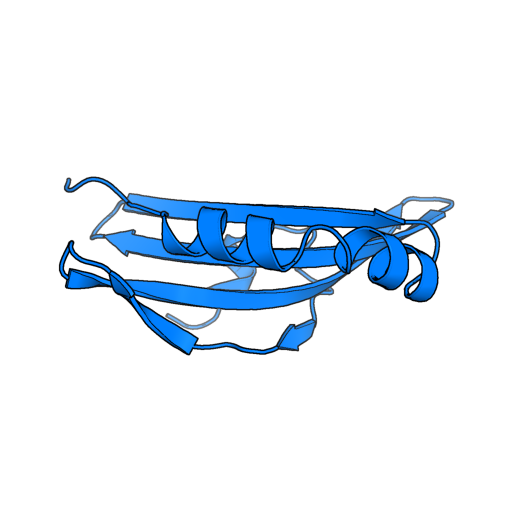265 1.00 93.81 91 VAL A N 1
ATOM 724 C CA . VAL A 1 91 ? 4.038 -5.388 7.898 1.00 93.81 91 VAL A CA 1
ATOM 725 C C . VAL A 1 91 ? 2.636 -4.795 7.816 1.00 93.81 91 VAL A C 1
ATOM 727 O O . VAL A 1 91 ? 2.067 -4.402 8.830 1.00 93.81 91 VAL A O 1
ATOM 730 N N . VAL A 1 92 ? 2.041 -4.790 6.628 1.00 93.75 92 VAL A N 1
ATOM 731 C CA . VAL A 1 92 ? 0.720 -4.203 6.405 1.00 93.75 92 VAL A CA 1
ATOM 732 C C . VAL A 1 92 ? -0.383 -4.976 7.148 1.00 93.75 92 VAL A C 1
ATOM 734 O O . VAL A 1 92 ? -1.272 -4.356 7.726 1.00 93.75 92 VAL A O 1
ATOM 737 N N . ASN A 1 93 ? -0.302 -6.309 7.219 1.00 91.19 93 ASN A N 1
ATOM 738 C CA . ASN A 1 93 ? -1.240 -7.128 8.000 1.00 91.19 93 ASN A CA 1
ATOM 739 C C . ASN A 1 93 ? -1.031 -7.040 9.523 1.00 91.19 93 ASN A C 1
ATOM 741 O O . ASN A 1 93 ? -1.899 -7.471 10.276 1.00 91.19 93 ASN A O 1
ATOM 745 N N . SER A 1 94 ? 0.098 -6.494 9.984 1.00 90.12 94 SER A N 1
ATOM 746 C CA . SER A 1 94 ? 0.353 -6.224 11.407 1.00 90.12 94 SER A CA 1
ATOM 747 C C . SER A 1 94 ? -0.145 -4.853 11.870 1.00 90.12 94 SER A C 1
ATOM 749 O O . SER A 1 94 ? 0.001 -4.513 13.042 1.00 90.12 94 SER A O 1
ATOM 751 N N . PHE A 1 95 ? -0.716 -4.053 10.963 1.00 90.94 95 PHE A N 1
ATOM 752 C CA . PHE A 1 95 ? -1.241 -2.733 11.287 1.00 90.94 95 PHE A CA 1
ATOM 753 C C . PHE A 1 95 ? -2.329 -2.813 12.360 1.00 90.94 95 PHE A C 1
ATOM 755 O O . PHE A 1 95 ? -3.297 -3.552 12.220 1.00 90.94 95 PHE A O 1
ATOM 762 N N . 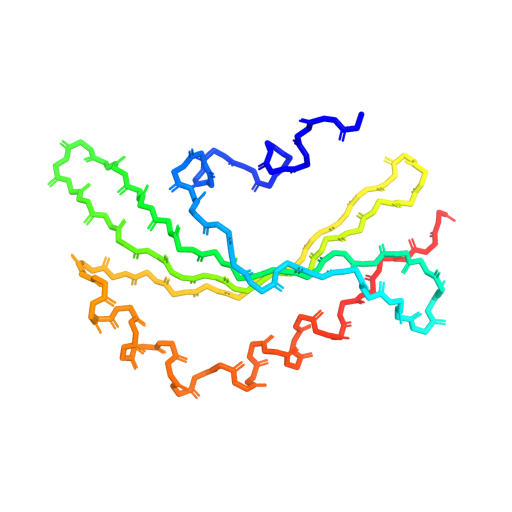VAL A 1 96 ? -2.195 -1.993 13.397 1.00 87.25 96 VAL A N 1
ATOM 763 C CA . VAL A 1 96 ? -3.219 -1.775 14.419 1.00 87.25 96 VAL A CA 1
ATOM 764 C C . VAL A 1 96 ? -3.384 -0.273 14.573 1.00 87.25 96 VAL A C 1
ATOM 766 O O . VAL A 1 96 ? -2.400 0.464 14.644 1.00 87.25 96 VAL A O 1
ATOM 769 N N . LEU A 1 97 ? -4.630 0.190 14.599 1.00 87.00 97 LEU A N 1
ATOM 770 C CA . LEU A 1 97 ? -4.949 1.567 14.945 1.00 87.00 97 LEU A CA 1
ATOM 771 C C . LEU A 1 97 ? -5.533 1.546 16.346 1.00 87.00 97 LEU A C 1
ATOM 773 O O . LEU A 1 97 ? -6.655 1.080 16.497 1.00 87.00 97 LEU A O 1
ATOM 777 N N . ASP A 1 98 ? -4.800 2.024 17.351 1.00 82.00 98 ASP A N 1
ATOM 778 C CA . ASP A 1 98 ? -5.243 1.971 18.747 1.00 82.00 98 ASP A CA 1
ATOM 779 C C . ASP A 1 98 ? -6.635 2.580 18.956 1.00 82.00 98 ASP A C 1
ATOM 781 O O . ASP A 1 98 ? -7.075 3.493 18.244 1.00 82.00 98 ASP A O 1
ATOM 785 N N . SER A 1 99 ? -7.348 2.040 19.946 1.00 76.00 99 SER A N 1
ATOM 786 C CA . SER A 1 99 ? -8.676 2.533 20.310 1.00 76.00 99 SER A CA 1
ATOM 787 C C . SER A 1 99 ? -8.598 4.002 20.768 1.00 76.00 99 SER A C 1
ATOM 789 O O . SER A 1 99 ? -7.549 4.431 21.258 1.00 76.00 99 SER A O 1
ATOM 791 N N . PRO A 1 100 ? -9.670 4.796 20.570 1.00 68.25 100 PRO A N 1
ATOM 792 C CA . PRO A 1 100 ? -9.754 6.177 21.038 1.00 68.25 100 PRO A CA 1
ATOM 793 C C . PRO A 1 100 ? -9.362 6.370 22.503 1.00 68.25 100 PRO A C 1
ATOM 795 O O . PRO A 1 100 ? -9.749 5.521 23.332 1.00 68.25 100 PRO A O 1
#

pLDDT: mean 86.42, std 11.86, range [44.25, 98.19]

Sequence (100 aa):
MNNWKKTIGSSFSTADFSNDRLARFPDAYPVRLADLDFTVRRENATFYGHSRFAFSVRGARYGYVNCSVMGESAEQVARMWAPIADKAERVVNSFVLDSP

Foldseek 3Di:
DPPVQVVVDDQSPFKDKAPWDWDQAPVRFTKTWIKIWGWDDDPPAIKIKIKIKIWGDAPPDIDMDMDMDIDRDPVVRVVVCVVCVVVRVVVRSPDDDDHD

Radius of gyration: 14.28 Å; chains: 1; bounding box: 30×30×36 Å

Secondary structure (DSSP, 8-state):
---GGGGS-GGGTT-EEEEEEEEE-TT--EEEEEEEEEEEEETTEEEEEEEEEEEEEETTEEEEEEEEEEESSHHHHHHHHGGGHHHHHHHHHT------